Protein AF-A0A960Y0W9-F1 (afdb_monomer_lite)

Sequence (109 aa):
MHFEIDDKRKEIFLLLSGEDVYKKNFNDLSEELEQIISFLDVQLVVVMRINEVYDLPFPFLALFLKFCKSVNQKHSKLYLIADEEINEKLISLGTSDLIWSIEGKNKDG

Foldseek 3Di:
DDWDADPPQLEIEAEAEQCNQPPDDLVVNLVVLVVVLVPFAAAHEYEYEYYHDPDGDPSNLVSVLVSLVSCVVRNYAYEYEYAPVVVVVSVVSVSVVSHPYYHHDDPPD

pLDDT: mean 89.97, std 9.29, range [36.03, 96.81]

Secondary structure (DSSP, 8-state):
-EEEEETTTTEEEEEEEHHHHHTS-HHHHHHHHHHHHHH--TT-EEEEEEES-SS--HHHHHHHHHHHHHHHHTT-EEEEEEEHHHHHHHIIIIIGGG-SEEEEEPTT-

Structure (mmCIF, N/CA/C/O backbone):
data_AF-A0A960Y0W9-F1
#
_entry.id   AF-A0A960Y0W9-F1
#
loop_
_atom_site.group_PDB
_atom_site.id
_atom_site.type_symbol
_atom_site.label_atom_id
_atom_site.label_alt_id
_atom_site.label_comp_id
_atom_site.label_asym_id
_atom_site.label_entity_id
_atom_site.label_seq_id
_atom_site.pdbx_PDB_ins_code
_atom_site.Cartn_x
_atom_site.Cartn_y
_atom_site.Cartn_z
_atom_site.occupancy
_atom_site.B_iso_or_equiv
_atom_site.auth_seq_id
_atom_site.auth_comp_id
_atom_site.auth_asym_id
_atom_site.auth_atom_id
_atom_site.pdbx_PDB_model_num
ATOM 1 N N . MET A 1 1 ? 7.788 9.956 0.450 1.00 90.38 1 MET A N 1
ATOM 2 C CA . MET A 1 1 ? 6.524 9.307 0.802 1.00 90.38 1 MET A CA 1
ATOM 3 C C . MET A 1 1 ? 5.793 10.308 1.645 1.00 90.38 1 MET A C 1
ATOM 5 O O . MET A 1 1 ? 6.430 10.995 2.442 1.00 90.38 1 MET A O 1
ATOM 9 N N . HIS A 1 2 ? 4.496 10.447 1.438 1.00 92.75 2 HIS A N 1
ATOM 10 C CA . HIS A 1 2 ? 3.687 11.372 2.212 1.00 92.75 2 HIS A CA 1
ATOM 11 C C . HIS A 1 2 ? 2.491 10.623 2.778 1.00 92.75 2 HIS A C 1
ATOM 13 O O . HIS A 1 2 ? 1.897 9.810 2.071 1.00 92.75 2 HIS A O 1
ATOM 19 N N . PHE A 1 3 ? 2.140 10.888 4.033 1.00 94.31 3 PHE A N 1
ATOM 20 C CA . PHE A 1 3 ? 0.903 10.379 4.601 1.00 94.31 3 PHE A CA 1
ATOM 21 C C . PHE A 1 3 ? 0.214 11.423 5.477 1.00 94.31 3 PHE A C 1
ATOM 23 O O . PHE A 1 3 ? 0.866 12.271 6.087 1.00 94.31 3 PHE A O 1
ATOM 30 N N . GLU A 1 4 ? -1.108 11.327 5.535 1.00 94.81 4 GLU A N 1
ATOM 31 C CA . GLU A 1 4 ? -1.996 12.168 6.333 1.00 94.81 4 GLU A CA 1
ATOM 32 C C . GLU A 1 4 ? -3.021 11.276 7.042 1.00 94.81 4 GLU A C 1
ATOM 34 O O . GLU A 1 4 ? -3.461 10.265 6.493 1.00 94.81 4 GLU A O 1
ATOM 39 N N . ILE A 1 5 ? -3.397 11.641 8.268 1.00 92.81 5 ILE A N 1
ATOM 40 C CA . ILE A 1 5 ? -4.396 10.921 9.062 1.00 92.81 5 ILE A CA 1
ATOM 41 C C . ILE A 1 5 ? -5.663 11.778 9.136 1.00 92.81 5 ILE A C 1
ATOM 43 O O . ILE A 1 5 ? -5.624 12.902 9.635 1.00 92.81 5 ILE A O 1
ATOM 47 N N . ASP A 1 6 ? -6.790 11.233 8.677 1.00 92.50 6 ASP A N 1
ATOM 48 C CA . ASP A 1 6 ? -8.121 11.809 8.865 1.00 92.50 6 ASP A CA 1
ATOM 49 C C . ASP A 1 6 ? -8.853 11.059 9.986 1.00 92.50 6 ASP A C 1
ATOM 51 O O . ASP A 1 6 ? -9.529 10.043 9.781 1.00 92.50 6 ASP A O 1
ATOM 55 N N . ASP A 1 7 ? -8.754 11.602 11.199 1.00 87.44 7 ASP A N 1
ATOM 56 C CA . ASP A 1 7 ? -9.398 11.042 12.389 1.00 87.44 7 ASP A CA 1
ATOM 57 C C . ASP A 1 7 ? -10.929 11.005 12.304 1.00 87.44 7 ASP A C 1
ATOM 59 O O . ASP A 1 7 ? -11.559 10.171 12.966 1.00 87.44 7 ASP A O 1
ATOM 63 N N . LYS A 1 8 ? -11.545 11.907 11.522 1.00 90.19 8 LYS A N 1
ATOM 64 C CA . LYS A 1 8 ? -13.007 11.984 11.383 1.00 90.19 8 LYS A CA 1
ATOM 65 C C . LYS A 1 8 ? -13.522 10.859 10.502 1.00 90.19 8 LYS A C 1
ATOM 67 O O . LYS A 1 8 ? -14.563 10.284 10.810 1.00 90.19 8 LYS A O 1
ATOM 72 N N . ARG A 1 9 ? -12.804 10.563 9.418 1.00 90.62 9 ARG A N 1
ATOM 73 C CA . ARG A 1 9 ? -13.140 9.471 8.495 1.00 90.62 9 ARG A CA 1
ATOM 74 C C . ARG A 1 9 ? -12.563 8.128 8.915 1.00 90.62 9 ARG A C 1
ATOM 76 O O . ARG A 1 9 ? -12.992 7.114 8.377 1.00 90.62 9 ARG A O 1
ATOM 83 N N . LYS A 1 10 ? -11.661 8.115 9.904 1.00 93.19 10 LYS A N 1
ATOM 84 C CA . LYS A 1 10 ? -10.896 6.928 10.308 1.00 93.19 10 LYS A CA 1
ATOM 85 C C . LYS A 1 10 ? -10.078 6.387 9.136 1.00 93.19 10 LYS A C 1
ATOM 87 O O . LYS A 1 10 ? -10.031 5.182 8.890 1.00 93.19 10 LYS A O 1
ATOM 92 N N . GLU A 1 11 ? -9.420 7.304 8.436 1.00 95.06 11 GLU A N 1
ATOM 93 C CA . GLU A 1 11 ? -8.631 7.015 7.243 1.00 95.06 11 GLU A CA 1
ATOM 94 C C . GLU A 1 11 ? -7.179 7.468 7.420 1.00 95.06 11 GLU A C 1
ATOM 96 O O . GLU A 1 11 ? -6.908 8.509 8.015 1.00 95.06 11 GLU A O 1
ATOM 101 N N . ILE A 1 12 ? -6.239 6.696 6.878 1.00 95.94 12 ILE A N 1
ATOM 102 C CA . ILE A 1 12 ? -4.861 7.139 6.650 1.00 95.94 12 ILE A CA 1
ATOM 103 C C . ILE A 1 12 ? -4.649 7.190 5.146 1.00 95.94 12 ILE A C 1
ATOM 105 O O . ILE A 1 12 ? -4.689 6.157 4.477 1.00 95.94 12 ILE A O 1
ATOM 109 N N . PHE A 1 13 ? -4.404 8.380 4.614 1.00 96.69 13 PHE A N 1
ATOM 110 C CA . PHE A 1 13 ? -4.046 8.569 3.218 1.00 96.69 13 PHE A CA 1
ATOM 111 C C . PHE A 1 13 ? -2.540 8.431 3.076 1.00 96.69 13 PHE A C 1
ATOM 113 O O . PHE A 1 13 ? -1.792 9.192 3.677 1.00 96.69 13 PHE A O 1
ATOM 120 N N . LEU A 1 14 ? -2.096 7.469 2.277 1.00 96.81 14 LEU A N 1
ATOM 121 C CA . LEU A 1 14 ? -0.691 7.203 2.006 1.00 96.81 14 LEU A CA 1
ATOM 122 C C . LEU A 1 14 ? -0.423 7.384 0.513 1.00 96.81 14 LEU A C 1
ATOM 124 O O . LEU A 1 14 ? -1.002 6.685 -0.313 1.00 96.81 14 LEU A O 1
ATOM 128 N N . LEU A 1 15 ? 0.477 8.301 0.170 1.00 95.75 15 LEU A N 1
ATOM 129 C CA . LEU A 1 15 ? 0.929 8.549 -1.191 1.00 95.75 15 LEU A CA 1
ATOM 130 C C . LEU A 1 15 ? 2.380 8.089 -1.370 1.00 95.75 15 LEU A C 1
ATOM 132 O O . LEU A 1 15 ? 3.298 8.598 -0.717 1.00 95.75 15 LEU A O 1
ATOM 136 N N . LEU A 1 16 ? 2.565 7.158 -2.303 1.00 94.44 16 LEU A N 1
ATOM 137 C CA . LEU A 1 16 ? 3.852 6.666 -2.781 1.00 94.44 16 LEU A CA 1
ATOM 138 C C . LEU A 1 16 ? 4.070 7.132 -4.221 1.00 94.44 16 LEU A C 1
ATOM 140 O O . LEU A 1 16 ? 3.230 6.892 -5.090 1.00 94.44 16 LEU A O 1
ATOM 144 N N . SER A 1 17 ? 5.194 7.797 -4.474 1.00 93.56 17 SER A N 1
ATOM 145 C CA . SER A 1 17 ? 5.606 8.203 -5.822 1.00 93.56 17 SER A CA 1
ATOM 146 C C . SER A 1 17 ? 6.649 7.250 -6.410 1.00 93.56 17 SER A C 1
ATOM 148 O O . SER A 1 17 ? 7.257 6.447 -5.699 1.00 93.56 17 SER A O 1
ATOM 150 N N . GLY A 1 18 ? 6.940 7.390 -7.706 1.00 91.62 18 GLY A N 1
ATOM 151 C CA . GLY A 1 18 ? 8.086 6.725 -8.328 1.00 91.62 18 GLY A CA 1
ATOM 152 C C . GLY A 1 18 ? 9.410 7.022 -7.617 1.00 91.62 18 GLY A C 1
ATOM 153 O O . GLY A 1 18 ? 10.245 6.136 -7.466 1.00 91.62 18 GLY A O 1
ATOM 154 N N . GLU A 1 19 ? 9.609 8.239 -7.109 1.00 91.31 19 GLU A N 1
ATOM 155 C CA . GLU A 1 19 ? 10.813 8.570 -6.337 1.00 91.31 19 GLU A CA 1
ATOM 156 C C . GLU A 1 19 ? 10.939 7.716 -5.068 1.00 91.31 19 GLU A C 1
ATOM 158 O O . GLU A 1 19 ? 12.022 7.197 -4.782 1.00 91.31 19 GLU A O 1
ATOM 163 N N . ASP A 1 20 ? 9.828 7.490 -4.368 1.00 92.00 20 ASP A N 1
ATOM 164 C CA . ASP A 1 20 ? 9.795 6.638 -3.179 1.00 92.00 20 ASP A CA 1
ATOM 165 C C . ASP A 1 20 ? 10.089 5.176 -3.497 1.00 92.00 20 ASP A C 1
ATOM 167 O O . ASP A 1 20 ? 10.803 4.509 -2.755 1.00 92.00 20 ASP A O 1
ATOM 171 N N . VAL A 1 21 ? 9.558 4.685 -4.615 1.00 90.94 21 VAL A N 1
ATOM 172 C CA . VAL A 1 21 ? 9.717 3.287 -5.024 1.00 90.94 21 VAL A CA 1
ATOM 173 C C . VAL A 1 21 ? 11.119 3.005 -5.571 1.00 90.94 21 VAL A C 1
ATOM 175 O O . VAL A 1 21 ? 11.677 1.943 -5.295 1.00 90.94 21 VAL A O 1
ATOM 178 N N . TYR A 1 22 ? 11.700 3.927 -6.347 1.00 90.38 22 TYR A N 1
ATOM 179 C CA . TYR A 1 22 ? 12.945 3.673 -7.084 1.00 90.38 22 TYR A CA 1
ATOM 180 C C . TYR A 1 22 ? 14.203 4.239 -6.439 1.00 90.38 22 TYR A C 1
ATOM 182 O O . TYR A 1 22 ? 15.281 3.678 -6.633 1.00 90.38 22 TYR A O 1
ATOM 190 N N . LYS A 1 23 ? 14.109 5.390 -5.766 1.00 87.06 23 LYS A N 1
ATOM 191 C CA . LYS A 1 23 ? 15.295 6.144 -5.326 1.00 87.06 23 LYS A CA 1
ATOM 192 C C . LYS A 1 23 ? 15.478 6.135 -3.822 1.00 87.06 23 LYS A C 1
ATOM 194 O O . LYS A 1 23 ? 16.605 6.294 -3.353 1.00 87.06 23 LYS A O 1
ATOM 199 N N . LYS A 1 24 ? 14.391 5.988 -3.068 1.00 88.31 24 LYS A N 1
ATOM 200 C CA . LYS A 1 24 ? 14.464 5.995 -1.614 1.00 88.31 24 LYS A CA 1
ATOM 201 C C . LYS A 1 24 ? 15.237 4.786 -1.103 1.00 88.31 24 LYS A C 1
ATOM 203 O O . LYS A 1 24 ? 15.154 3.689 -1.655 1.00 88.31 24 LYS A O 1
ATOM 208 N N . ASN A 1 25 ? 15.988 4.993 -0.023 1.00 90.31 25 ASN A N 1
ATOM 209 C CA . ASN A 1 25 ? 16.605 3.884 0.679 1.00 90.31 25 ASN A CA 1
ATOM 210 C C . ASN A 1 25 ? 15.509 2.946 1.204 1.00 90.31 25 ASN A C 1
ATOM 212 O O . ASN A 1 25 ? 14.512 3.378 1.782 1.00 90.31 25 ASN A O 1
ATOM 216 N N . PHE A 1 26 ? 15.720 1.652 1.001 1.00 88.56 26 PHE A N 1
ATOM 217 C CA . PHE A 1 26 ? 14.795 0.610 1.416 1.00 88.56 26 PHE A CA 1
ATOM 218 C C . PHE A 1 26 ? 14.497 0.629 2.922 1.00 88.56 26 PHE A C 1
ATOM 220 O O . PHE A 1 26 ? 13.350 0.429 3.319 1.00 88.56 26 PHE A O 1
ATOM 227 N N . ASN A 1 27 ? 15.514 0.867 3.755 1.00 90.12 27 ASN A N 1
ATOM 228 C CA . ASN A 1 27 ? 15.358 0.886 5.207 1.00 90.12 27 ASN A CA 1
ATOM 229 C C . ASN A 1 27 ? 14.504 2.077 5.638 1.00 90.12 27 ASN A C 1
ATOM 231 O O . ASN A 1 27 ? 13.549 1.883 6.380 1.00 90.12 27 ASN A O 1
ATOM 235 N N . ASP A 1 28 ? 14.770 3.264 5.090 1.00 92.56 28 ASP A N 1
ATOM 236 C CA . ASP A 1 28 ? 13.997 4.473 5.391 1.00 92.56 28 ASP A CA 1
ATOM 237 C C . ASP A 1 28 ? 12.522 4.289 5.006 1.00 92.56 28 ASP A C 1
ATOM 239 O O . ASP A 1 28 ? 11.620 4.603 5.780 1.00 92.56 28 ASP A O 1
ATOM 243 N N . LEU A 1 29 ? 12.255 3.725 3.820 1.00 93.38 29 LEU A N 1
ATOM 244 C CA . LEU A 1 29 ? 10.888 3.419 3.397 1.00 93.38 29 LEU A CA 1
ATOM 245 C C . LEU A 1 29 ? 10.226 2.390 4.327 1.00 93.38 29 LEU A C 1
ATOM 247 O O . LEU A 1 29 ? 9.056 2.533 4.678 1.00 93.38 29 LEU A O 1
ATOM 251 N N . SER A 1 30 ? 10.967 1.359 4.742 1.00 93.81 30 SER A N 1
ATOM 252 C CA . SER A 1 30 ? 10.467 0.368 5.694 1.00 93.81 30 SER A CA 1
ATOM 253 C C . SER A 1 30 ? 10.112 1.001 7.038 1.00 93.81 30 SER A C 1
ATOM 255 O O . SER A 1 30 ? 9.077 0.655 7.598 1.00 93.81 30 SER A O 1
ATOM 257 N N . GLU A 1 31 ? 10.948 1.890 7.570 1.00 94.56 31 GLU A N 1
ATOM 258 C CA . GLU A 1 31 ? 10.716 2.552 8.858 1.00 94.56 31 GLU A CA 1
ATOM 259 C C . GLU A 1 31 ? 9.467 3.434 8.823 1.00 94.56 31 GLU A C 1
ATOM 261 O O . GLU A 1 31 ? 8.645 3.373 9.737 1.00 94.56 31 GLU A O 1
ATOM 266 N N . GLU A 1 32 ? 9.262 4.191 7.746 1.00 94.56 32 GLU A N 1
ATOM 267 C CA . GLU A 1 32 ? 8.065 5.020 7.611 1.00 94.56 32 GLU A CA 1
ATOM 268 C C . GLU A 1 32 ? 6.783 4.180 7.470 1.00 94.56 32 GLU A C 1
ATOM 270 O O . GLU A 1 32 ? 5.741 4.533 8.024 1.00 94.56 32 GLU A O 1
ATOM 275 N N . LEU A 1 33 ? 6.838 3.038 6.776 1.00 95.56 33 LEU A N 1
ATOM 276 C CA . LEU A 1 33 ? 5.704 2.109 6.711 1.00 95.56 33 LEU A CA 1
ATOM 277 C C . LEU A 1 33 ? 5.399 1.481 8.082 1.00 95.56 33 LEU A C 1
ATOM 279 O O . LEU A 1 33 ? 4.229 1.344 8.442 1.00 95.56 33 LEU A O 1
ATOM 283 N N . GLU A 1 34 ? 6.421 1.135 8.870 1.00 95.06 34 GLU A N 1
ATOM 284 C CA . GLU A 1 34 ? 6.250 0.662 10.254 1.00 95.06 34 GLU A CA 1
ATOM 285 C C . GLU A 1 34 ? 5.668 1.754 11.163 1.00 95.06 34 GLU A C 1
ATOM 287 O O . GLU A 1 34 ? 4.816 1.475 12.011 1.00 95.06 34 GLU A O 1
ATOM 292 N N . GLN A 1 35 ? 6.050 3.016 10.949 1.00 94.12 35 GLN A N 1
ATOM 293 C CA . GLN A 1 35 ? 5.443 4.148 11.641 1.00 94.12 35 GLN A CA 1
ATOM 294 C C . GLN A 1 35 ? 3.942 4.235 11.338 1.00 94.12 35 GLN A C 1
ATOM 296 O O . GLN A 1 35 ? 3.145 4.375 12.265 1.00 94.12 35 GLN A O 1
ATOM 301 N N . ILE A 1 36 ? 3.532 4.070 10.077 1.00 94.31 36 ILE A N 1
ATOM 302 C CA . ILE A 1 36 ? 2.108 4.034 9.710 1.00 94.31 36 ILE A CA 1
ATOM 303 C C . ILE A 1 36 ? 1.389 2.878 10.407 1.00 94.31 36 ILE A C 1
ATOM 305 O O . ILE A 1 36 ? 0.322 3.083 10.983 1.00 94.31 36 ILE A O 1
ATOM 309 N N . ILE A 1 37 ? 1.993 1.684 10.425 1.00 94.19 37 ILE A N 1
ATOM 310 C CA . ILE A 1 37 ? 1.448 0.507 11.121 1.00 94.19 37 ILE A CA 1
ATOM 311 C C . ILE A 1 37 ? 1.235 0.782 12.618 1.00 94.19 37 ILE A C 1
ATOM 313 O O . ILE A 1 37 ? 0.287 0.259 13.207 1.00 94.19 37 ILE A O 1
ATOM 317 N N . SER A 1 38 ? 2.083 1.604 13.243 1.00 93.75 38 SER A N 1
ATOM 318 C CA . SER A 1 38 ? 1.958 1.953 14.663 1.00 93.75 38 SER A CA 1
ATOM 319 C C . SER A 1 38 ? 0.716 2.792 14.985 1.00 93.75 38 SER A C 1
ATOM 321 O O . SER A 1 38 ? 0.218 2.716 16.107 1.00 93.75 38 SER A O 1
ATOM 323 N N . PHE A 1 39 ? 0.187 3.536 14.006 1.00 89.94 39 PHE A N 1
ATOM 324 C CA . PHE A 1 39 ? -1.060 4.292 14.145 1.00 89.94 39 PHE A CA 1
ATOM 325 C C . PHE A 1 39 ? -2.311 3.439 13.925 1.00 89.94 39 PHE A C 1
ATOM 327 O O . PHE A 1 39 ? -3.411 3.888 14.241 1.00 89.94 39 PHE A O 1
ATOM 334 N N . LEU A 1 40 ? -2.167 2.234 13.366 1.00 90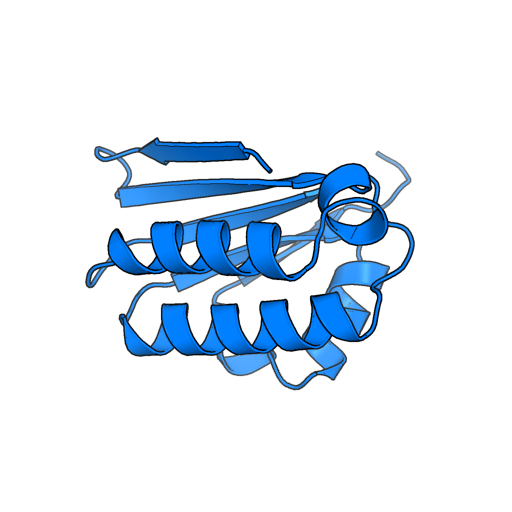.00 40 LEU A N 1
ATOM 335 C CA . LEU A 1 40 ? -3.304 1.387 13.035 1.00 90.00 40 LEU A CA 1
ATOM 336 C C . LEU A 1 40 ? -3.968 0.803 14.282 1.00 90.00 40 LEU A C 1
ATOM 338 O O . LEU A 1 40 ? -3.317 0.259 15.177 1.00 90.00 40 LEU A O 1
ATOM 342 N N . ASP A 1 41 ? -5.292 0.850 14.258 1.00 83.12 41 ASP A N 1
ATOM 343 C CA . ASP A 1 41 ? -6.210 0.274 15.226 1.00 83.12 41 ASP A CA 1
ATOM 344 C C . ASP A 1 41 ? -7.392 -0.349 14.467 1.00 83.12 41 ASP A C 1
ATOM 346 O O . ASP A 1 41 ? -7.605 -0.112 13.265 1.00 83.12 41 ASP A O 1
ATOM 350 N N . VAL A 1 42 ? -8.165 -1.163 15.177 1.00 71.19 42 VAL A N 1
ATOM 351 C CA . VAL A 1 42 ? -9.383 -1.789 14.677 1.00 71.19 42 VAL A CA 1
ATOM 352 C C . VAL A 1 42 ? -10.288 -0.695 14.097 1.00 71.19 42 VAL A C 1
ATOM 354 O O . VAL A 1 42 ? -10.551 0.311 14.748 1.00 71.19 42 VAL A O 1
ATOM 357 N N . GLN A 1 43 ? -10.799 -0.916 12.881 1.00 79.88 43 GLN A N 1
ATOM 358 C CA . GLN A 1 43 ? -11.662 -0.001 12.102 1.00 79.88 43 GLN A CA 1
ATOM 359 C C . GLN A 1 43 ? -10.969 1.105 11.286 1.00 79.88 43 GLN A C 1
ATOM 361 O O . GLN A 1 43 ? -11.667 1.756 10.509 1.00 79.88 43 GLN A O 1
ATOM 366 N N . LEU A 1 44 ? -9.647 1.301 11.372 1.00 89.94 44 LEU A N 1
ATOM 367 C CA . LEU A 1 44 ? -8.957 2.224 10.458 1.00 89.94 44 LEU A CA 1
ATOM 368 C C . LEU A 1 44 ? -8.898 1.669 9.024 1.00 89.94 44 LEU A C 1
ATOM 370 O O . LEU A 1 44 ? -8.728 0.463 8.801 1.00 89.94 44 LEU A O 1
ATOM 374 N N . VAL A 1 45 ? -9.014 2.567 8.046 1.00 94.31 45 VAL A N 1
ATOM 375 C CA . VAL A 1 45 ? -8.834 2.272 6.620 1.00 94.31 45 VAL A CA 1
ATOM 376 C C . VAL A 1 45 ? -7.585 2.988 6.117 1.00 94.31 45 VAL A C 1
ATOM 378 O O . VAL A 1 45 ? -7.467 4.203 6.211 1.00 94.31 45 VAL A O 1
ATOM 381 N N . VAL A 1 46 ? -6.638 2.247 5.558 1.00 96.75 46 VAL A N 1
ATOM 382 C CA . VAL A 1 46 ? -5.489 2.809 4.850 1.00 96.75 46 VAL A CA 1
ATOM 383 C C . VAL A 1 46 ? -5.871 2.961 3.387 1.00 96.75 46 VAL A C 1
ATOM 385 O O . VAL A 1 46 ? -6.155 1.970 2.720 1.00 96.75 46 VAL A O 1
ATOM 388 N N . VAL A 1 47 ? -5.855 4.185 2.877 1.00 96.44 47 VAL A N 1
ATOM 389 C CA . VAL A 1 47 ? -6.006 4.485 1.454 1.00 96.44 47 VAL A CA 1
ATOM 390 C C . VAL A 1 47 ? -4.614 4.722 0.883 1.00 96.44 47 VAL A C 1
ATOM 392 O O . VAL A 1 47 ? -4.040 5.795 1.055 1.00 96.44 47 VAL A O 1
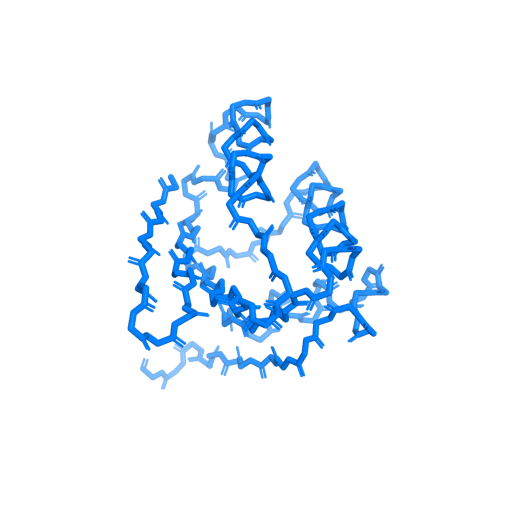ATOM 395 N N . MET A 1 48 ? -4.054 3.712 0.220 1.00 96.44 48 MET A N 1
ATOM 396 C CA . MET A 1 48 ? -2.743 3.801 -0.416 1.00 96.44 48 MET A CA 1
ATOM 397 C C . MET A 1 48 ? -2.893 4.148 -1.892 1.00 96.44 48 MET A C 1
ATOM 399 O O . MET A 1 48 ? -3.544 3.427 -2.644 1.00 96.44 48 MET A O 1
ATOM 403 N N . ARG A 1 49 ? -2.228 5.216 -2.324 1.00 95.56 49 ARG A N 1
ATOM 404 C CA . ARG A 1 49 ? -2.091 5.589 -3.726 1.00 95.56 49 ARG A CA 1
ATOM 405 C C . ARG A 1 49 ? -0.642 5.453 -4.176 1.00 95.56 49 ARG A C 1
ATOM 407 O O . ARG A 1 49 ? 0.244 6.045 -3.563 1.00 95.56 49 ARG A O 1
ATOM 414 N N . ILE A 1 50 ? -0.422 4.723 -5.265 1.00 93.62 50 ILE A N 1
ATOM 415 C CA . ILE A 1 50 ? 0.882 4.572 -5.915 1.00 93.62 50 ILE A CA 1
ATOM 416 C C . ILE A 1 50 ? 0.821 5.280 -7.271 1.00 93.62 50 ILE A C 1
ATOM 418 O O . ILE A 1 50 ? 0.047 4.887 -8.139 1.00 93.62 50 ILE A O 1
ATOM 422 N N . ASN A 1 51 ? 1.627 6.327 -7.444 1.00 90.06 51 ASN A N 1
ATOM 423 C CA . ASN A 1 51 ? 1.647 7.169 -8.641 1.00 90.06 51 ASN A CA 1
ATOM 424 C C . ASN A 1 51 ? 3.032 7.181 -9.294 1.00 90.06 51 ASN A C 1
ATOM 426 O O . ASN A 1 51 ? 4.043 7.107 -8.601 1.00 90.06 51 ASN A O 1
ATOM 430 N N . GLU A 1 52 ? 3.079 7.392 -10.613 1.00 86.44 52 GLU A N 1
ATOM 431 C CA . GLU A 1 52 ? 4.331 7.578 -11.374 1.00 86.44 52 GLU A CA 1
ATOM 432 C C . GLU A 1 52 ? 5.291 6.378 -11.266 1.00 86.44 52 GLU A C 1
ATOM 434 O O . GLU A 1 52 ? 6.517 6.510 -11.304 1.00 86.44 52 GLU A O 1
ATOM 439 N N . VAL A 1 53 ? 4.720 5.182 -11.129 1.00 87.00 53 VAL A N 1
ATOM 440 C CA . VAL A 1 53 ? 5.444 3.919 -11.027 1.00 87.00 53 VAL A CA 1
ATOM 441 C C . VAL A 1 53 ? 5.136 3.085 -12.270 1.00 87.00 53 VAL A C 1
ATOM 443 O O . VAL A 1 53 ? 3.991 2.742 -12.529 1.00 87.00 53 VAL A O 1
ATOM 446 N N . TYR A 1 54 ? 6.169 2.765 -13.045 1.00 86.50 54 TYR A N 1
ATOM 447 C CA . TYR A 1 54 ? 6.107 1.940 -14.250 1.00 86.50 54 TYR A CA 1
ATOM 448 C C . TYR A 1 54 ? 6.466 0.470 -13.989 1.00 86.50 54 TYR A C 1
ATOM 450 O O . TYR A 1 54 ? 6.032 -0.412 -14.721 1.00 86.50 54 TYR A O 1
ATOM 458 N N . ASP A 1 55 ? 7.247 0.188 -12.946 1.00 88.88 55 ASP A N 1
ATOM 459 C CA . ASP A 1 55 ? 7.594 -1.164 -12.526 1.00 88.88 55 ASP A CA 1
ATOM 460 C C . ASP A 1 55 ? 7.837 -1.223 -11.014 1.00 88.88 55 ASP A C 1
ATOM 462 O O . ASP A 1 55 ? 8.030 -0.200 -10.363 1.00 88.88 55 ASP A O 1
ATOM 466 N N . LEU A 1 56 ? 7.828 -2.417 -10.431 1.00 90.00 56 LEU A N 1
ATOM 467 C CA . LEU A 1 56 ? 8.027 -2.579 -8.996 1.00 90.00 56 LEU A CA 1
ATOM 468 C C . LEU A 1 56 ? 9.300 -3.376 -8.710 1.00 90.00 56 LEU A C 1
ATOM 470 O O . LEU A 1 56 ? 9.343 -4.581 -8.967 1.00 90.00 56 LEU A O 1
ATOM 474 N N . PRO A 1 57 ? 10.330 -2.744 -8.121 1.00 91.81 57 PRO A N 1
ATOM 475 C CA . PRO A 1 57 ? 11.527 -3.449 -7.701 1.00 91.81 57 PRO A CA 1
ATOM 476 C C . PRO A 1 57 ? 11.193 -4.560 -6.702 1.00 91.81 57 PRO A C 1
ATOM 478 O O . PRO A 1 57 ? 10.385 -4.370 -5.791 1.00 91.81 57 PRO A O 1
ATOM 481 N N . PHE A 1 58 ? 11.882 -5.699 -6.805 1.00 89.44 58 PHE A N 1
ATOM 482 C CA . PHE A 1 58 ? 11.690 -6.827 -5.887 1.00 89.44 58 PHE A CA 1
ATOM 483 C C . PHE A 1 58 ? 11.745 -6.445 -4.392 1.00 89.44 58 PHE A C 1
ATOM 485 O O . PHE A 1 58 ? 10.892 -6.916 -3.637 1.00 89.44 58 PHE A O 1
ATOM 492 N N . PRO A 1 59 ? 12.665 -5.569 -3.933 1.00 89.88 59 PRO A N 1
ATOM 493 C CA . PRO A 1 59 ? 1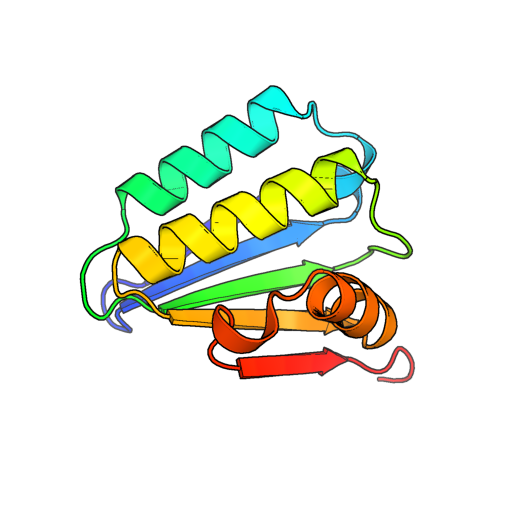2.641 -5.111 -2.547 1.00 89.88 59 PRO A CA 1
ATOM 494 C C . PRO A 1 59 ? 11.309 -4.444 -2.180 1.00 89.88 59 PRO A C 1
ATOM 496 O O . PRO A 1 59 ? 10.688 -4.810 -1.183 1.00 89.88 59 PRO A O 1
ATOM 499 N N . PHE A 1 60 ? 10.813 -3.527 -3.013 1.00 92.94 60 PHE A N 1
ATOM 500 C CA . PHE A 1 60 ? 9.536 -2.864 -2.764 1.00 92.94 60 PHE A CA 1
ATOM 501 C C . PHE A 1 60 ? 8.381 -3.870 -2.682 1.00 92.94 60 PHE A C 1
ATOM 503 O O . PHE A 1 60 ? 7.555 -3.777 -1.778 1.00 92.94 60 PHE A O 1
ATOM 510 N N . LEU A 1 61 ? 8.360 -4.881 -3.557 1.00 92.56 61 LEU A N 1
ATOM 511 C CA . LEU A 1 61 ? 7.350 -5.943 -3.515 1.00 92.56 61 LEU A CA 1
ATOM 512 C C . LEU A 1 61 ? 7.344 -6.693 -2.177 1.00 92.56 61 LEU A C 1
ATOM 514 O O . LEU A 1 61 ? 6.280 -6.952 -1.610 1.00 92.56 61 LEU A O 1
ATOM 518 N N . ALA A 1 62 ? 8.527 -7.002 -1.641 1.00 92.25 62 ALA A N 1
ATOM 519 C CA . ALA A 1 62 ? 8.654 -7.644 -0.338 1.00 92.25 62 ALA A CA 1
ATOM 520 C C . ALA A 1 62 ? 8.140 -6.746 0.804 1.00 92.25 62 ALA A C 1
ATOM 522 O O . ALA A 1 62 ? 7.432 -7.233 1.691 1.00 92.25 62 ALA A O 1
ATOM 523 N N . LEU A 1 63 ? 8.446 -5.441 0.769 1.00 93.69 63 LEU A N 1
ATOM 524 C CA . LEU A 1 63 ? 7.920 -4.476 1.745 1.00 93.69 63 LEU A CA 1
ATOM 525 C C . LEU A 1 63 ? 6.410 -4.341 1.656 1.00 93.69 63 LEU A C 1
ATOM 527 O O . LEU A 1 63 ? 5.740 -4.386 2.683 1.00 93.69 63 LEU A O 1
ATOM 531 N N . PHE A 1 64 ? 5.872 -4.220 0.448 1.00 94.81 64 PHE A N 1
ATOM 532 C CA . PHE A 1 64 ? 4.441 -4.088 0.236 1.00 94.81 64 PHE A CA 1
ATOM 533 C C . PHE A 1 64 ? 3.682 -5.307 0.772 1.00 94.81 64 PHE A C 1
ATOM 535 O O . PHE A 1 64 ? 2.701 -5.157 1.502 1.00 94.81 64 PHE A O 1
ATOM 542 N N . LEU A 1 65 ? 4.166 -6.523 0.491 1.00 94.81 65 LEU A N 1
ATOM 543 C CA . LEU A 1 65 ? 3.565 -7.745 1.028 1.00 94.81 65 LEU A CA 1
ATOM 544 C C . LEU A 1 65 ? 3.611 -7.773 2.562 1.00 94.81 65 LEU A C 1
ATOM 546 O O . LEU A 1 65 ? 2.626 -8.148 3.204 1.00 94.81 65 LEU A O 1
ATOM 550 N N . LYS A 1 66 ? 4.740 -7.375 3.163 1.00 94.94 66 LYS A N 1
ATOM 551 C CA . LYS A 1 66 ? 4.868 -7.264 4.622 1.00 94.94 66 LYS A CA 1
ATOM 552 C C . LYS A 1 66 ? 3.874 -6.242 5.181 1.00 94.94 66 LYS A C 1
ATOM 554 O O . LYS A 1 66 ? 3.170 -6.554 6.136 1.00 94.94 66 LYS A O 1
ATOM 559 N N . PHE A 1 67 ? 3.764 -5.076 4.551 1.00 96.06 67 PHE A N 1
ATOM 560 C CA . PHE A 1 67 ? 2.838 -4.019 4.942 1.00 96.06 67 PHE A CA 1
ATOM 561 C C . PHE A 1 67 ? 1.382 -4.497 4.906 1.00 96.06 67 PHE A C 1
ATOM 563 O O . PHE A 1 67 ? 0.678 -4.367 5.903 1.0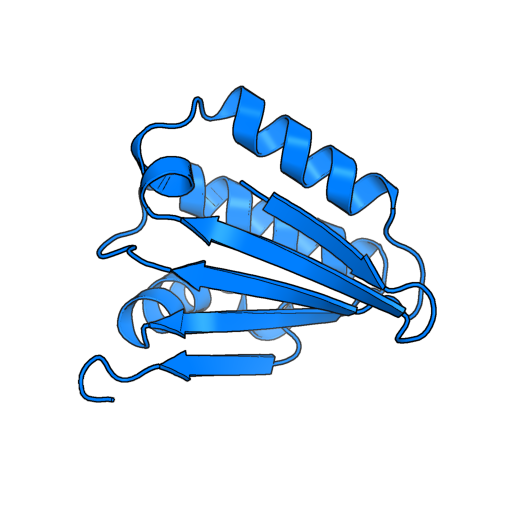0 96.06 67 PHE A O 1
ATOM 570 N N . CYS A 1 68 ? 0.949 -5.145 3.819 1.00 95.62 68 CYS A N 1
ATOM 571 C CA . CYS A 1 68 ? -0.404 -5.702 3.703 1.00 95.62 68 CYS A CA 1
ATOM 572 C C . CYS A 1 68 ? -0.723 -6.686 4.838 1.00 95.62 68 CYS A C 1
ATOM 574 O O . CYS A 1 68 ? -1.801 -6.638 5.431 1.00 95.62 68 CYS A O 1
ATOM 576 N N . LYS A 1 69 ? 0.232 -7.564 5.176 1.00 95.25 69 LYS A N 1
ATOM 577 C CA . LYS A 1 69 ? 0.079 -8.504 6.296 1.00 95.25 69 LYS A CA 1
ATOM 578 C C . LYS A 1 69 ? -0.079 -7.769 7.622 1.00 95.25 69 LYS A C 1
ATOM 580 O O . LYS A 1 69 ? -0.975 -8.117 8.384 1.00 95.25 69 LYS A O 1
ATOM 585 N N . SER A 1 70 ? 0.744 -6.755 7.881 1.00 95.75 70 SER A N 1
ATOM 586 C CA . SER A 1 70 ? 0.669 -5.962 9.110 1.00 95.75 70 SER A CA 1
ATOM 587 C C . SER A 1 70 ? -0.650 -5.193 9.230 1.00 95.75 70 SER A C 1
ATOM 589 O O . SER A 1 70 ? -1.258 -5.210 10.297 1.00 95.75 70 SER A O 1
ATOM 591 N N . VAL A 1 71 ? -1.139 -4.579 8.145 1.00 95.44 71 VAL A N 1
ATOM 592 C CA . VAL A 1 71 ? -2.450 -3.899 8.121 1.00 95.44 71 VAL A CA 1
ATOM 593 C C . VAL A 1 71 ? -3.570 -4.878 8.483 1.00 95.44 71 VAL A C 1
ATOM 595 O O . VAL A 1 71 ? -4.387 -4.590 9.357 1.00 95.44 71 VAL A O 1
ATOM 598 N N . ASN A 1 72 ? -3.566 -6.071 7.880 1.00 92.56 72 ASN A N 1
ATOM 599 C CA . ASN A 1 72 ? -4.569 -7.097 8.166 1.00 92.56 72 ASN A CA 1
ATOM 600 C C . ASN A 1 72 ? -4.466 -7.635 9.609 1.00 92.56 72 ASN A C 1
ATOM 602 O O . ASN A 1 72 ? -5.475 -7.816 10.286 1.00 92.56 72 ASN A O 1
ATOM 606 N N . GLN A 1 73 ? -3.249 -7.829 10.130 1.00 93.56 73 GLN A N 1
ATOM 607 C CA . GLN A 1 73 ? -3.017 -8.233 11.527 1.00 93.56 73 GLN A CA 1
ATOM 608 C C . GLN A 1 73 ? -3.514 -7.198 12.543 1.00 93.56 73 GLN A C 1
ATOM 610 O O . GLN A 1 73 ? -3.859 -7.558 13.665 1.00 93.56 73 GLN A O 1
ATOM 615 N N . LYS A 1 74 ? -3.571 -5.921 12.154 1.00 93.81 74 LYS A N 1
ATOM 616 C CA . LYS A 1 74 ? -4.164 -4.838 12.951 1.00 93.81 74 LYS A CA 1
ATOM 617 C C . LYS A 1 74 ? -5.686 -4.756 12.816 1.00 93.81 74 LYS A C 1
ATOM 619 O O . LYS A 1 74 ? -6.299 -3.878 13.413 1.00 93.81 74 LYS A O 1
ATOM 624 N N . HIS A 1 75 ? -6.302 -5.669 12.061 1.00 92.44 75 HIS A N 1
ATOM 625 C CA . HIS A 1 75 ? -7.726 -5.649 11.719 1.00 92.44 75 HIS A CA 1
ATOM 626 C C . HIS A 1 75 ? -8.168 -4.338 11.041 1.00 92.44 75 HIS A C 1
ATOM 628 O O . HIS A 1 75 ? -9.335 -3.940 11.121 1.00 92.44 75 HIS A O 1
ATOM 634 N N . SER A 1 76 ? -7.231 -3.668 10.372 1.00 94.69 76 SER A N 1
ATOM 635 C CA . SER A 1 76 ? -7.477 -2.502 9.530 1.00 94.69 76 SER A CA 1
ATOM 636 C C . SER A 1 76 ? -7.695 -2.948 8.081 1.00 94.69 76 SER A C 1
ATOM 638 O O . SER A 1 76 ? -7.367 -4.073 7.699 1.00 94.69 76 SER A O 1
ATOM 640 N N . LYS A 1 77 ? -8.268 -2.071 7.256 1.00 95.00 77 LYS A N 1
ATOM 641 C CA . LYS A 1 77 ? -8.508 -2.347 5.829 1.00 95.00 77 LYS A CA 1
ATOM 642 C C . LYS A 1 77 ? -7.517 -1.584 4.966 1.00 95.00 77 LYS A C 1
ATOM 644 O O . LYS A 1 77 ? -7.194 -0.448 5.285 1.00 95.00 77 LYS A O 1
ATOM 649 N N . LEU A 1 78 ? -7.090 -2.175 3.853 1.00 96.31 78 LEU A N 1
ATOM 650 C CA . LEU A 1 78 ? -6.281 -1.499 2.838 1.00 96.31 78 LEU A CA 1
ATOM 651 C C . LEU A 1 78 ? -7.106 -1.288 1.566 1.00 96.31 78 LEU A C 1
ATOM 653 O O . LEU A 1 78 ? -7.596 -2.257 0.988 1.00 96.31 78 LEU A O 1
ATOM 657 N N . TYR A 1 79 ? -7.240 -0.039 1.132 1.00 95.94 79 TYR A N 1
ATOM 658 C CA . TYR A 1 79 ? -7.737 0.345 -0.184 1.00 95.94 79 TYR A CA 1
ATOM 659 C C . TYR A 1 79 ? -6.563 0.797 -1.049 1.00 95.94 79 TYR A C 1
ATOM 661 O O . TYR A 1 79 ? -5.863 1.742 -0.686 1.00 95.94 79 TYR A O 1
ATOM 669 N N . LEU A 1 80 ? -6.326 0.111 -2.166 1.00 95.44 80 LEU A N 1
ATOM 670 C CA . LEU A 1 80 ? -5.197 0.379 -3.054 1.00 95.44 80 LEU A CA 1
ATOM 671 C C . LEU A 1 80 ? -5.666 1.084 -4.328 1.00 95.44 80 LEU A C 1
ATOM 673 O O . LEU A 1 80 ? -6.583 0.620 -4.995 1.00 95.44 80 LEU A O 1
ATOM 677 N N . ILE A 1 81 ? -4.995 2.172 -4.691 1.00 94.81 81 ILE A N 1
ATOM 678 C CA . ILE A 1 81 ? -5.207 2.909 -5.937 1.00 94.81 81 ILE A CA 1
ATOM 679 C C . ILE A 1 81 ? -3.870 2.967 -6.675 1.00 94.81 81 ILE A C 1
ATOM 681 O O . ILE A 1 81 ? -2.928 3.601 -6.196 1.00 94.81 81 ILE A O 1
ATOM 685 N N . ALA A 1 82 ? -3.780 2.336 -7.838 1.00 93.25 82 ALA A N 1
ATOM 686 C CA . ALA A 1 82 ? -2.583 2.369 -8.677 1.00 93.25 82 ALA A CA 1
ATOM 687 C C . ALA A 1 82 ? -2.949 2.162 -10.152 1.00 93.25 82 ALA A C 1
ATOM 689 O O . ALA A 1 82 ? -4.105 1.891 -10.484 1.00 93.25 82 ALA A O 1
ATOM 690 N N . ASP A 1 83 ? -1.968 2.280 -11.042 1.00 91.62 83 ASP A N 1
ATOM 691 C CA . ASP A 1 83 ? -2.127 1.865 -12.437 1.00 91.62 83 ASP A CA 1
ATOM 692 C C . ASP A 1 83 ? -2.464 0.363 -12.514 1.00 91.62 83 ASP A C 1
ATOM 694 O O . ASP A 1 83 ? -1.997 -0.430 -11.693 1.00 91.62 83 ASP A O 1
ATOM 698 N N . GLU A 1 84 ? -3.257 -0.044 -13.510 1.00 90.56 84 GLU A N 1
ATOM 699 C CA . GLU A 1 84 ? -3.728 -1.434 -13.653 1.00 90.56 84 GLU A CA 1
ATOM 700 C C . GLU A 1 84 ? -2.575 -2.455 -13.666 1.00 90.56 84 GLU A C 1
ATOM 702 O O . GLU A 1 84 ? -2.587 -3.402 -12.885 1.00 90.56 84 GLU A O 1
ATOM 707 N N . GLU A 1 85 ? -1.513 -2.200 -14.438 1.00 90.69 85 GLU A N 1
ATOM 708 C CA . GLU A 1 85 ? -0.325 -3.069 -14.500 1.00 90.69 85 GLU A CA 1
ATOM 709 C C . GLU A 1 85 ? 0.381 -3.208 -13.134 1.00 90.69 85 GLU A C 1
ATOM 711 O O . GLU A 1 85 ? 0.898 -4.269 -12.775 1.00 90.69 85 GLU A O 1
ATOM 716 N N . ILE A 1 86 ? 0.393 -2.136 -12.336 1.00 92.25 86 ILE A N 1
ATOM 717 C CA . ILE A 1 86 ? 0.967 -2.139 -10.986 1.00 92.25 86 ILE A CA 1
ATOM 718 C C . ILE A 1 86 ? 0.087 -2.967 -10.051 1.00 92.25 86 ILE A C 1
ATOM 720 O O . ILE A 1 86 ? 0.606 -3.790 -9.295 1.00 92.25 86 ILE A O 1
ATOM 724 N N . ASN A 1 87 ? -1.235 -2.814 -10.139 1.00 90.81 87 ASN A N 1
ATOM 725 C CA . ASN A 1 87 ? -2.176 -3.629 -9.378 1.00 90.81 87 ASN A CA 1
ATOM 726 C C . ASN A 1 87 ? -2.033 -5.118 -9.710 1.00 90.81 87 ASN A C 1
ATOM 728 O O . ASN A 1 87 ? -1.951 -5.928 -8.790 1.00 90.81 87 ASN A O 1
ATOM 732 N N . GLU A 1 88 ? -1.938 -5.489 -10.988 1.00 89.94 88 GLU A N 1
ATOM 733 C CA . GLU A 1 88 ? -1.738 -6.881 -11.411 1.00 89.94 88 GLU A CA 1
ATOM 734 C C . GLU A 1 88 ? -0.461 -7.482 -10.815 1.00 89.94 88 GLU A C 1
ATOM 736 O O . GLU A 1 88 ? -0.489 -8.581 -10.250 1.00 89.94 88 GLU A O 1
ATOM 741 N N . LYS A 1 89 ? 0.654 -6.739 -10.857 1.00 91.00 89 LYS A N 1
ATOM 742 C CA . LYS A 1 89 ? 1.920 -7.160 -10.238 1.00 91.00 89 LYS A CA 1
ATOM 743 C C . LYS A 1 89 ? 1.762 -7.371 -8.734 1.00 91.00 89 LYS A C 1
ATOM 745 O O . LYS A 1 89 ? 2.199 -8.400 -8.221 1.00 91.00 89 LYS A O 1
ATOM 750 N N . LEU A 1 90 ? 1.109 -6.451 -8.029 1.00 90.31 90 LEU A N 1
ATOM 751 C CA . LEU A 1 90 ? 0.896 -6.552 -6.583 1.00 90.31 90 LEU A CA 1
ATOM 752 C C . LEU A 1 90 ? -0.025 -7.721 -6.212 1.00 90.31 90 LEU A C 1
ATOM 754 O O . LEU A 1 90 ? 0.271 -8.463 -5.273 1.00 90.31 90 LEU A O 1
ATOM 758 N N . ILE A 1 91 ? -1.098 -7.928 -6.975 1.00 87.75 91 ILE A N 1
ATOM 759 C CA . ILE A 1 91 ? -2.031 -9.052 -6.831 1.00 87.75 91 ILE A CA 1
ATOM 760 C C . ILE A 1 91 ? -1.316 -10.391 -7.039 1.00 87.75 91 ILE A C 1
ATOM 762 O O . ILE A 1 91 ? -1.520 -11.318 -6.253 1.00 87.75 91 ILE A O 1
ATOM 766 N N . SER A 1 92 ? -0.427 -10.484 -8.036 1.00 88.75 92 SER A N 1
ATOM 767 C CA . SER A 1 92 ? 0.326 -11.709 -8.354 1.00 88.75 92 SER A CA 1
ATOM 768 C C . SER A 1 92 ? 1.198 -12.222 -7.197 1.00 88.75 92 SER A C 1
ATOM 770 O O . SER A 1 92 ? 1.556 -13.398 -7.159 1.00 88.75 92 SER A O 1
ATOM 772 N N . LEU A 1 93 ? 1.474 -11.371 -6.202 1.00 87.06 93 LEU A N 1
ATOM 773 C CA . LEU A 1 93 ? 2.179 -11.734 -4.969 1.00 87.06 93 LEU A CA 1
ATOM 774 C C . LEU A 1 93 ? 1.300 -12.466 -3.944 1.00 87.06 93 LEU A C 1
ATOM 776 O O . LEU A 1 93 ? 1.760 -12.744 -2.835 1.00 87.06 93 LEU A O 1
ATOM 780 N N . GLY A 1 94 ? 0.034 -12.738 -4.270 1.00 87.19 94 GLY A N 1
ATOM 781 C CA . GLY A 1 94 ? -0.923 -13.334 -3.341 1.00 87.19 94 GLY A CA 1
ATOM 782 C C . GLY A 1 94 ? -1.423 -12.345 -2.285 1.00 87.19 94 GLY A C 1
ATOM 783 O O . GLY A 1 94 ? -1.703 -12.740 -1.156 1.00 87.19 94 GLY A O 1
ATOM 784 N N . THR A 1 95 ? -1.498 -11.052 -2.620 1.00 90.25 95 THR A N 1
ATOM 785 C CA . THR A 1 95 ? -1.984 -10.000 -1.704 1.00 90.25 95 THR A CA 1
ATOM 786 C C . THR A 1 95 ? -3.497 -9.793 -1.763 1.00 90.25 95 THR A C 1
ATOM 788 O O . THR A 1 95 ? -4.027 -9.051 -0.941 1.00 90.25 95 THR A O 1
ATOM 791 N N . SER A 1 96 ? -4.207 -10.460 -2.681 1.00 86.75 96 SER A N 1
ATOM 792 C CA . SER A 1 96 ? -5.646 -10.261 -2.916 1.00 86.75 96 SER A CA 1
ATOM 793 C C . SER A 1 96 ? -6.499 -10.399 -1.658 1.00 86.75 96 SER A C 1
ATOM 795 O O . SER A 1 96 ? -7.351 -9.556 -1.419 1.00 86.75 96 SER A O 1
ATOM 797 N N . ASP A 1 97 ? -6.227 -11.398 -0.816 1.00 89.38 97 ASP A N 1
ATOM 798 C CA . ASP A 1 97 ? -6.992 -11.627 0.420 1.00 89.38 97 ASP A CA 1
ATOM 799 C C . ASP 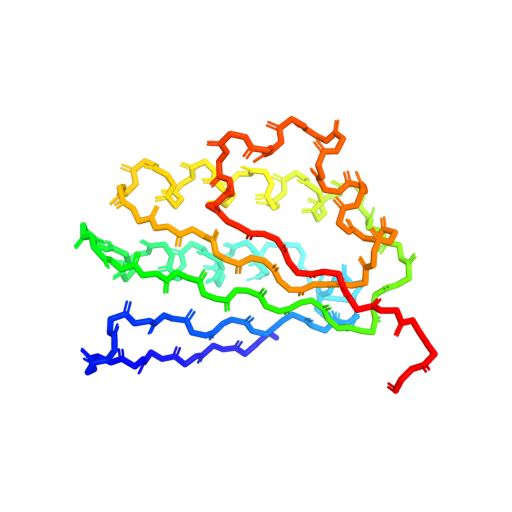A 1 97 ? -6.646 -10.628 1.543 1.00 89.38 97 ASP A C 1
ATOM 801 O O . ASP A 1 97 ? -7.295 -10.602 2.588 1.00 89.38 97 ASP A O 1
ATOM 805 N N . LEU A 1 98 ? -5.594 -9.825 1.358 1.00 90.56 98 LEU A N 1
ATOM 806 C CA . LEU A 1 98 ? -5.116 -8.829 2.321 1.00 90.56 98 LEU A CA 1
ATOM 807 C C . LEU A 1 98 ? -5.562 -7.408 1.960 1.00 90.56 98 LEU A C 1
ATOM 809 O O . LEU A 1 98 ? -5.518 -6.518 2.810 1.00 90.56 98 LEU A O 1
ATOM 813 N N . ILE A 1 99 ? -5.966 -7.185 0.709 1.00 89.75 99 ILE A N 1
ATOM 814 C CA . ILE A 1 99 ? -6.399 -5.885 0.207 1.00 89.75 99 ILE A CA 1
ATOM 815 C C . ILE A 1 99 ? -7.922 -5.882 0.161 1.00 89.75 99 ILE A C 1
ATOM 817 O O . ILE A 1 99 ? -8.547 -6.723 -0.474 1.00 89.75 99 ILE A O 1
ATOM 821 N N . TRP A 1 100 ? -8.533 -4.919 0.845 1.00 92.00 100 TRP A N 1
ATOM 822 C CA . TRP A 1 100 ? -9.987 -4.843 0.939 1.00 92.00 100 TRP A CA 1
ATOM 823 C C . TRP A 1 100 ? -10.631 -4.438 -0.390 1.00 92.00 100 TRP A C 1
ATOM 825 O O . TRP A 1 100 ? -11.687 -4.961 -0.735 1.00 92.00 100 TRP A O 1
ATOM 835 N N . SER A 1 101 ? -10.011 -3.519 -1.135 1.00 91.06 101 SER A N 1
ATOM 836 C CA . SER A 1 101 ? -10.440 -3.173 -2.493 1.00 91.06 101 SER A CA 1
ATOM 837 C C . SER A 1 101 ? -9.307 -2.512 -3.285 1.00 91.06 101 SER A 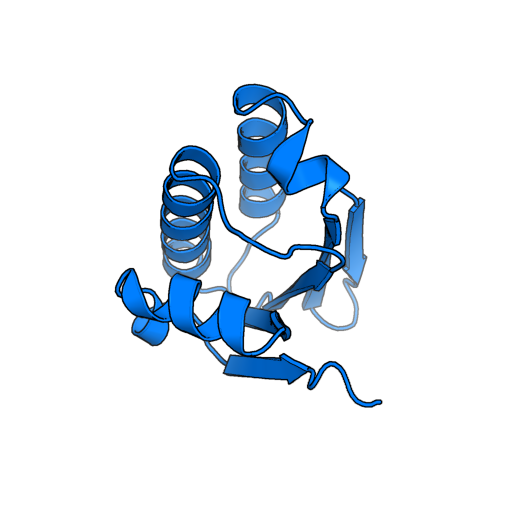C 1
ATOM 839 O O . SER A 1 101 ? -8.386 -1.935 -2.702 1.00 91.06 101 SER A O 1
ATOM 841 N N . ILE A 1 102 ? -9.382 -2.608 -4.615 1.00 89.25 102 ILE A N 1
ATOM 842 C CA . ILE A 1 102 ? -8.378 -2.111 -5.561 1.00 89.25 102 ILE A CA 1
ATOM 843 C C . ILE A 1 102 ? -9.065 -1.251 -6.625 1.00 89.25 102 ILE A C 1
ATOM 845 O O . ILE A 1 102 ? -10.100 -1.642 -7.161 1.00 89.25 102 ILE A O 1
ATOM 849 N N . GLU A 1 103 ? -8.474 -0.105 -6.946 1.00 90.75 103 GLU A N 1
ATOM 850 C CA . GLU A 1 103 ? -8.866 0.767 -8.052 1.00 90.75 103 GLU A CA 1
ATOM 851 C C . GLU A 1 103 ? -7.706 0.885 -9.046 1.00 90.75 103 GLU A C 1
ATOM 853 O O . GLU A 1 103 ? -6.591 1.274 -8.681 1.00 90.75 103 GLU A O 1
ATOM 858 N N . GLY A 1 104 ? -7.974 0.522 -10.301 1.00 80.44 104 GLY A N 1
ATOM 859 C CA . GLY A 1 104 ? -7.055 0.685 -11.424 1.00 80.44 104 GLY A CA 1
ATOM 860 C C . GLY A 1 104 ? -7.285 2.018 -12.123 1.00 80.44 104 GLY A C 1
ATOM 861 O O . GLY A 1 104 ? -8.406 2.307 -12.540 1.00 80.44 104 GLY A O 1
ATOM 862 N N . LYS A 1 105 ? -6.232 2.821 -12.280 1.00 70.31 105 LYS A N 1
ATOM 863 C CA . LYS A 1 105 ? -6.255 3.953 -13.210 1.00 70.31 105 LYS A CA 1
ATOM 864 C C . LYS A 1 105 ? -5.755 3.505 -14.577 1.00 70.31 105 LYS A C 1
ATOM 866 O O . LYS A 1 105 ? -4.645 2.990 -14.696 1.00 70.31 105 LYS A O 1
ATOM 871 N N . ASN A 1 106 ? -6.560 3.734 -15.611 1.00 60.81 106 ASN A N 1
ATOM 872 C CA . ASN A 1 106 ? -6.084 3.628 -16.987 1.00 60.81 106 ASN A CA 1
ATOM 873 C C . ASN A 1 106 ? -5.236 4.862 -17.297 1.00 60.81 106 ASN A C 1
ATOM 875 O O . ASN A 1 106 ? -5.634 5.977 -16.965 1.00 60.81 106 ASN A O 1
ATOM 879 N N . LYS A 1 107 ? -4.100 4.677 -17.977 1.00 52.41 107 LYS A N 1
ATOM 880 C CA . LYS A 1 107 ? -3.205 5.771 -18.408 1.00 52.41 107 LYS A CA 1
ATOM 881 C C . LYS A 1 107 ? -3.828 6.722 -19.453 1.00 52.41 107 LYS A C 1
ATOM 883 O O . LYS A 1 107 ? -3.159 7.651 -19.887 1.00 52.41 107 LYS A O 1
ATOM 888 N N . ASP A 1 108 ? -5.100 6.525 -19.801 1.00 45.84 108 ASP A N 1
ATOM 889 C CA . ASP A 1 108 ? -5.854 7.279 -20.809 1.00 45.84 108 ASP A CA 1
ATOM 890 C C . ASP A 1 108 ? -6.915 8.243 -20.213 1.00 45.84 108 ASP A C 1
ATOM 892 O O . ASP A 1 108 ? -7.941 8.496 -20.847 1.00 45.84 108 ASP A O 1
ATOM 896 N N . GLY A 1 109 ? -6.702 8.787 -19.005 1.00 36.03 109 GLY A N 1
ATOM 897 C CA . GLY A 1 109 ? -7.622 9.736 -18.346 1.00 36.03 109 GLY A CA 1
ATOM 898 C C . GLY A 1 109 ? -6.942 10.922 -17.678 1.00 36.03 109 GLY A C 1
ATOM 899 O O . GLY A 1 109 ? -6.178 10.682 -16.717 1.00 36.03 109 GLY A O 1
#

Radius of gyration: 12.98 Å; chains: 1; bounding box: 30×26×36 Å